Protein AF-A0A9X1D8L7-F1 (afdb_monomer_lite)

Sequence (125 aa):
MYIGELERQTAASVPKLDAVASARLKLTRVSRRRTALLETKVYPFLLERVSPADQANVLALRDSGKAQLTVSVGHIGRWTLREVEESWSDYCAASRAMRTTMIARVGAERELVYPLLTRWPDVTA

Radius of gyration: 16.9 Å; chains: 1; bounding box: 41×21×47 Å

Organism: NCBI:txid2782607

pLDDT: mean 92.02, std 9.01, range [39.38, 97.69]

Secondary structure (DSSP, 8-state):
-HHHHHHHHTTSSS--HHHHHHHHHHHHHHHHHHHHHIIIIIHHHHHTTS-HHHHHHHHHHHHHHHHHHHHHHHHHHT--HHHHHHTHHHHHHHHHHHHHHHHHHHHHHHHHHHHHHHT-GGGG-

Structure (mmCIF, N/CA/C/O backbone):
data_AF-A0A9X1D8L7-F1
#
_entry.id   AF-A0A9X1D8L7-F1
#
loop_
_atom_site.group_PDB
_atom_site.id
_atom_site.type_symbol
_atom_site.label_atom_id
_atom_site.label_alt_id
_atom_site.label_comp_id
_atom_site.label_asym_id
_atom_site.label_entity_id
_atom_site.label_seq_id
_atom_site.pdbx_PDB_ins_code
_atom_site.Cartn_x
_atom_site.Cartn_y
_atom_site.Cartn_z
_atom_site.occupancy
_atom_site.B_iso_or_equiv
_atom_site.auth_seq_id
_atom_site.auth_comp_id
_atom_site.auth_asym_id
_atom_site.auth_atom_id
_atom_site.pdbx_PDB_model_num
ATOM 1 N N . MET A 1 1 ? -9.786 -6.423 -10.207 1.00 65.94 1 MET A N 1
ATOM 2 C CA . MET A 1 1 ? -8.975 -5.737 -9.172 1.00 65.94 1 MET A CA 1
ATOM 3 C C . MET A 1 1 ? -7.688 -5.212 -9.804 1.00 65.94 1 MET A C 1
ATOM 5 O O . MET A 1 1 ? -7.035 -5.975 -10.503 1.00 65.94 1 MET A O 1
ATOM 9 N N . TYR A 1 2 ? -7.326 -3.943 -9.584 1.00 86.0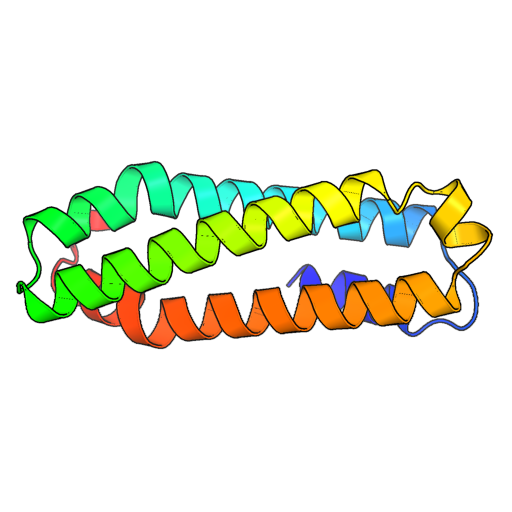0 2 TYR A N 1
ATOM 10 C CA . TYR A 1 2 ? -6.198 -3.275 -10.265 1.00 86.00 2 TYR A CA 1
ATOM 11 C C . TYR A 1 2 ? -4.816 -3.891 -9.975 1.00 86.00 2 TYR A C 1
ATOM 13 O O . TYR A 1 2 ? -3.931 -3.838 -10.822 1.00 86.00 2 TYR A O 1
ATOM 21 N N . ILE A 1 3 ? -4.649 -4.554 -8.824 1.00 89.25 3 ILE A N 1
ATOM 22 C CA . ILE A 1 3 ? -3.447 -5.347 -8.507 1.00 89.25 3 ILE A CA 1
ATOM 23 C C . ILE A 1 3 ? -3.227 -6.449 -9.556 1.00 89.25 3 ILE A C 1
ATOM 25 O O . ILE A 1 3 ? -2.128 -6.563 -10.090 1.00 89.25 3 ILE A O 1
ATOM 29 N N . GLY A 1 4 ? -4.278 -7.198 -9.907 1.00 90.06 4 GLY A N 1
ATOM 30 C CA . GLY A 1 4 ? -4.200 -8.253 -10.922 1.00 90.06 4 GLY A CA 1
ATOM 31 C C . GLY A 1 4 ? -4.029 -7.714 -12.347 1.00 90.06 4 GLY A C 1
ATOM 32 O O . GLY A 1 4 ? -3.481 -8.392 -13.207 1.00 90.06 4 GLY A O 1
ATOM 33 N N . GLU A 1 5 ? -4.470 -6.480 -12.617 1.00 91.75 5 GLU A N 1
ATOM 34 C CA . GLU A 1 5 ? -4.180 -5.805 -13.890 1.00 91.75 5 GLU A CA 1
ATOM 35 C C . GLU A 1 5 ? -2.684 -5.512 -14.022 1.00 91.75 5 GLU A C 1
ATOM 37 O O . GLU A 1 5 ? -2.091 -5.880 -15.033 1.00 91.75 5 GLU A O 1
ATOM 42 N N . LEU A 1 6 ? -2.064 -4.933 -12.988 1.00 93.50 6 LEU A N 1
ATOM 43 C CA . LEU A 1 6 ? -0.625 -4.670 -12.973 1.00 93.50 6 LEU A CA 1
ATOM 44 C C . LEU A 1 6 ? 0.200 -5.964 -12.994 1.00 93.50 6 LEU A C 1
ATOM 46 O O . LEU A 1 6 ? 1.217 -6.029 -13.677 1.00 93.50 6 LEU A O 1
ATOM 50 N N . GLU A 1 7 ? -0.257 -7.003 -12.296 1.00 95.19 7 GLU A N 1
ATOM 51 C CA . GLU A 1 7 ? 0.370 -8.324 -12.319 1.00 95.19 7 GLU A CA 1
ATOM 52 C C . GLU A 1 7 ? 0.476 -8.888 -13.735 1.00 95.19 7 GLU A C 1
ATOM 54 O O . GLU A 1 7 ? 1.577 -9.252 -14.147 1.00 95.19 7 GLU A O 1
ATOM 59 N N . ARG A 1 8 ? -0.624 -8.861 -14.502 1.00 94.50 8 ARG A N 1
ATOM 60 C CA . ARG A 1 8 ? -0.626 -9.293 -15.906 1.00 94.50 8 ARG A CA 1
ATOM 61 C C . ARG A 1 8 ? 0.355 -8.499 -16.763 1.00 94.50 8 ARG A C 1
ATOM 63 O O . ARG A 1 8 ? 1.018 -9.092 -17.604 1.00 94.50 8 ARG 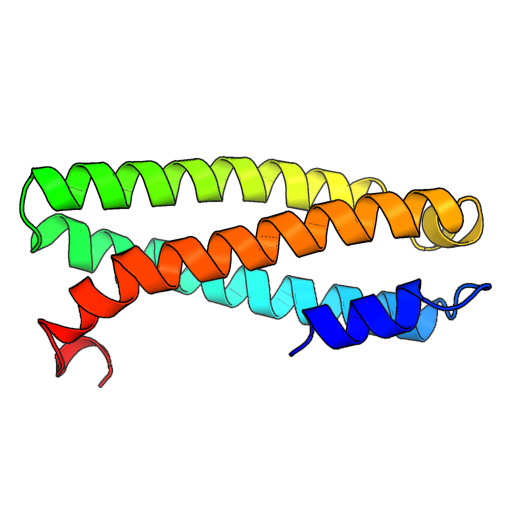A O 1
ATOM 70 N N . GLN A 1 9 ? 0.479 -7.187 -16.544 1.00 93.38 9 GLN A N 1
ATOM 71 C CA . GLN A 1 9 ? 1.455 -6.386 -17.292 1.00 93.38 9 GLN A CA 1
ATOM 72 C C . GLN A 1 9 ? 2.896 -6.773 -16.941 1.00 93.38 9 GLN A C 1
ATOM 74 O O . GLN A 1 9 ? 3.724 -6.899 -17.832 1.00 93.38 9 GLN A O 1
ATOM 79 N N . THR A 1 10 ? 3.190 -7.029 -15.662 1.00 94.75 10 THR A N 1
ATOM 80 C CA . THR A 1 10 ? 4.534 -7.439 -15.201 1.00 94.75 10 THR A CA 1
ATOM 81 C C . THR A 1 10 ? 4.883 -8.907 -15.467 1.00 94.75 10 THR A C 1
ATOM 83 O O . THR A 1 10 ? 5.971 -9.346 -15.114 1.00 94.75 10 THR A O 1
ATOM 86 N N . ALA A 1 11 ? 3.964 -9.686 -16.043 1.00 93.88 11 ALA A N 1
ATOM 87 C CA . ALA A 1 11 ? 4.233 -11.054 -16.486 1.00 93.88 11 ALA A CA 1
ATOM 88 C C . ALA A 1 11 ? 4.781 -11.109 -17.924 1.00 93.88 11 ALA A C 1
ATOM 90 O O . ALA A 1 11 ? 5.269 -12.151 -18.353 1.00 93.88 11 ALA A O 1
ATOM 91 N N . ALA A 1 12 ? 4.692 -10.006 -18.676 1.00 91.06 12 ALA A N 1
ATOM 92 C CA . ALA A 1 12 ? 5.231 -9.917 -20.025 1.00 91.06 12 ALA A CA 1
ATOM 93 C C . ALA A 1 12 ? 6.763 -9.786 -20.012 1.00 91.06 12 ALA A C 1
ATOM 95 O O . ALA A 1 12 ? 7.340 -9.114 -19.156 1.00 91.06 12 ALA A O 1
ATOM 96 N N . SER A 1 13 ? 7.420 -10.383 -21.007 1.00 89.69 13 SER A N 1
ATOM 97 C CA . SER A 1 13 ? 8.875 -10.312 -21.193 1.00 89.69 13 SER A CA 1
ATOM 98 C C . SER A 1 13 ? 9.375 -8.914 -21.566 1.00 89.69 13 SER A C 1
ATOM 100 O O . SER A 1 13 ? 10.522 -8.588 -21.279 1.00 89.69 13 SER A O 1
ATOM 102 N N . VAL A 1 14 ? 8.517 -8.082 -22.162 1.00 90.69 14 VAL A N 1
ATOM 103 C CA . VAL A 1 14 ? 8.821 -6.696 -22.541 1.00 90.69 14 VAL A CA 1
ATOM 104 C C . VAL A 1 14 ? 7.760 -5.732 -22.001 1.00 90.69 14 VAL A C 1
ATOM 106 O O . VAL A 1 14 ? 6.575 -6.093 -21.955 1.00 90.69 14 VAL A O 1
ATOM 109 N N . PRO A 1 15 ? 8.147 -4.508 -21.601 1.00 92.75 15 PRO A N 1
ATOM 110 C CA . PRO A 1 15 ? 7.211 -3.541 -21.053 1.00 92.75 15 PRO A CA 1
ATOM 111 C C . PRO A 1 15 ? 6.261 -3.009 -22.129 1.00 92.75 15 PRO A C 1
ATOM 113 O O . PRO A 1 15 ? 6.673 -2.480 -23.156 1.00 92.75 15 PRO A O 1
ATOM 116 N N . LYS A 1 16 ? 4.958 -3.053 -21.844 1.00 95.38 16 LYS A N 1
ATOM 117 C CA . LYS A 1 16 ? 3.958 -2.223 -22.531 1.00 95.38 16 LYS A CA 1
ATOM 118 C C . LYS A 1 16 ? 3.753 -0.962 -21.700 1.00 95.38 16 LYS A C 1
ATOM 120 O O . LYS A 1 16 ? 2.874 -0.940 -20.836 1.00 95.38 16 LYS A O 1
ATOM 125 N N . LEU A 1 17 ? 4.607 0.044 -21.901 1.00 94.38 17 LEU A N 1
ATOM 126 C CA . LEU A 1 17 ? 4.737 1.192 -20.991 1.00 94.38 17 LEU A CA 1
ATOM 127 C C . LEU A 1 17 ? 3.404 1.894 -20.705 1.00 94.38 17 LEU A C 1
ATOM 129 O O . LEU A 1 17 ? 3.094 2.122 -19.537 1.00 94.38 17 LEU A O 1
ATOM 133 N N . ASP A 1 18 ? 2.563 2.119 -21.715 1.00 95.31 18 ASP A N 1
ATOM 134 C CA . ASP A 1 18 ? 1.242 2.741 -21.532 1.00 95.31 18 ASP A CA 1
ATOM 135 C C . ASP A 1 18 ? 0.309 1.906 -20.648 1.00 95.31 18 ASP A C 1
ATOM 137 O O . ASP A 1 18 ? -0.378 2.422 -19.760 1.00 95.31 18 ASP A O 1
ATOM 141 N N . ALA A 1 19 ? 0.305 0.585 -20.847 1.00 94.88 19 ALA A N 1
ATOM 142 C CA . ALA A 1 19 ? -0.513 -0.329 -20.060 1.00 94.88 19 ALA A CA 1
ATOM 143 C C . ALA A 1 19 ? -0.019 -0.406 -18.607 1.00 94.88 19 ALA A C 1
ATOM 145 O O . ALA A 1 19 ? -0.827 -0.395 -17.674 1.00 94.88 19 ALA A O 1
ATOM 146 N N . VAL A 1 20 ? 1.302 -0.423 -18.404 1.00 95.31 20 VAL A N 1
ATOM 147 C CA . VAL A 1 20 ? 1.926 -0.373 -17.075 1.00 95.31 20 VAL A CA 1
ATOM 148 C C . VAL A 1 20 ? 1.598 0.950 -16.381 1.00 95.31 20 VAL A C 1
ATOM 150 O O . VAL A 1 20 ? 1.141 0.941 -15.238 1.00 95.31 20 VAL A O 1
ATOM 153 N N . ALA A 1 21 ? 1.766 2.084 -17.064 1.00 94.88 21 ALA A N 1
ATOM 154 C CA . ALA A 1 21 ? 1.460 3.413 -16.543 1.00 94.88 21 ALA A CA 1
ATOM 155 C C . ALA A 1 21 ? -0.009 3.522 -16.108 1.00 94.88 21 ALA A C 1
ATOM 157 O O . ALA A 1 21 ? -0.306 3.936 -14.983 1.00 94.88 21 ALA A O 1
ATOM 158 N N . SER A 1 22 ? -0.926 3.073 -16.968 1.00 95.50 22 SER A N 1
ATOM 159 C CA . SER A 1 22 ? -2.366 3.061 -16.703 1.00 95.50 22 SER A CA 1
ATOM 160 C C . SER A 1 22 ? -2.719 2.192 -15.491 1.00 95.50 22 SER A C 1
ATOM 162 O O . SER A 1 22 ? -3.401 2.654 -14.571 1.00 95.50 22 SER A O 1
ATOM 164 N N . ALA A 1 23 ? -2.201 0.960 -15.428 1.00 95.50 23 ALA A N 1
ATOM 165 C CA . ALA A 1 23 ? -2.448 0.048 -14.312 1.00 95.50 23 ALA A CA 1
ATOM 166 C C . ALA A 1 23 ? -1.908 0.602 -12.981 1.00 95.50 23 ALA A C 1
ATOM 168 O O . ALA A 1 23 ? -2.609 0.572 -11.964 1.00 95.50 23 ALA A O 1
ATOM 169 N N . ARG A 1 24 ? -0.693 1.172 -12.990 1.00 95.12 24 ARG A N 1
ATOM 170 C CA . ARG A 1 24 ? -0.091 1.830 -11.819 1.00 95.12 24 ARG A CA 1
ATOM 171 C C . ARG A 1 24 ? -0.946 2.995 -11.336 1.00 95.12 24 ARG A C 1
ATOM 173 O O . ARG A 1 24 ? -1.265 3.057 -10.152 1.00 95.12 24 ARG A O 1
ATOM 180 N N . LEU A 1 25 ? -1.371 3.880 -12.239 1.00 93.81 25 LEU A N 1
ATOM 181 C CA . LEU A 1 25 ? -2.189 5.043 -11.895 1.00 93.81 25 LEU A CA 1
ATOM 182 C C . LEU A 1 25 ? -3.520 4.634 -11.252 1.00 93.81 25 LEU A C 1
ATOM 184 O O . LEU A 1 25 ? -3.900 5.182 -10.214 1.00 93.81 25 LEU A O 1
ATOM 188 N N . LYS A 1 26 ? -4.221 3.660 -11.844 1.00 94.88 26 LYS A N 1
ATOM 189 C CA . LYS A 1 26 ? -5.481 3.133 -11.298 1.00 94.88 26 LYS A CA 1
ATOM 190 C C . LYS A 1 26 ? -5.277 2.555 -9.898 1.00 94.88 26 LYS A C 1
ATOM 192 O O . LYS A 1 26 ? -6.030 2.894 -8.983 1.00 94.88 26 LYS A O 1
ATOM 197 N N . LEU A 1 27 ? -4.236 1.739 -9.713 1.00 93.88 27 LEU A N 1
ATOM 198 C CA . LEU A 1 27 ? -3.908 1.147 -8.418 1.00 93.88 27 LEU A CA 1
ATOM 199 C C . LEU A 1 27 ? -3.592 2.225 -7.373 1.00 93.88 27 LEU A C 1
ATOM 201 O O . LEU A 1 27 ? -4.184 2.214 -6.297 1.00 93.88 27 LEU A O 1
ATOM 205 N N . THR A 1 28 ? -2.743 3.202 -7.699 1.00 92.56 28 THR A N 1
ATOM 206 C CA . THR A 1 28 ? -2.414 4.317 -6.799 1.00 92.56 28 THR A CA 1
ATOM 207 C C . THR A 1 28 ? -3.655 5.110 -6.396 1.00 92.56 28 THR A C 1
ATOM 209 O O . THR A 1 28 ? -3.815 5.426 -5.217 1.00 92.56 28 THR A O 1
ATOM 212 N N . ARG A 1 29 ? -4.558 5.418 -7.337 1.00 93.69 29 ARG A N 1
ATOM 213 C CA . ARG A 1 29 ? -5.805 6.147 -7.046 1.00 93.69 29 ARG A CA 1
ATOM 214 C C . ARG A 1 29 ? -6.696 5.382 -6.070 1.00 93.69 29 ARG A C 1
ATOM 216 O O . ARG A 1 29 ? -7.174 5.967 -5.100 1.00 93.69 29 ARG A O 1
ATOM 223 N N . VAL A 1 30 ? -6.888 4.082 -6.293 1.00 92.94 30 VAL A N 1
ATOM 224 C CA . VAL A 1 30 ? -7.703 3.244 -5.400 1.00 92.94 30 VAL A CA 1
ATOM 225 C C . VAL A 1 30 ? -7.064 3.099 -4.027 1.00 92.94 30 VAL A C 1
ATOM 227 O O . VAL A 1 30 ? -7.752 3.294 -3.026 1.00 92.94 30 VAL A O 1
ATOM 230 N N . SER A 1 31 ? -5.756 2.842 -3.961 1.00 91.94 31 SER A N 1
ATOM 231 C CA . SER A 1 31 ? -5.035 2.756 -2.689 1.00 91.94 31 SER A CA 1
ATOM 232 C C . SER A 1 31 ? -5.132 4.062 -1.901 1.00 91.94 31 SER A C 1
ATOM 234 O O . SER A 1 31 ? -5.461 4.026 -0.721 1.00 91.94 31 SER A O 1
ATOM 236 N N . ARG A 1 32 ? -4.958 5.221 -2.555 1.00 92.38 32 ARG A N 1
ATOM 237 C CA . ARG A 1 32 ? -5.122 6.540 -1.918 1.00 92.38 32 ARG A CA 1
ATOM 238 C C . ARG A 1 32 ? -6.533 6.759 -1.383 1.00 92.38 32 ARG A C 1
ATOM 240 O O . ARG A 1 32 ? -6.679 7.168 -0.237 1.00 92.38 32 ARG A O 1
ATOM 247 N N . ARG A 1 33 ? -7.567 6.464 -2.181 1.00 93.38 33 ARG A N 1
ATOM 248 C CA . ARG A 1 33 ? -8.967 6.597 -1.744 1.00 93.38 33 ARG A CA 1
ATOM 249 C C . ARG A 1 33 ? -9.260 5.707 -0.535 1.00 93.38 33 ARG A C 1
ATOM 251 O O . ARG A 1 33 ? -9.908 6.162 0.402 1.00 93.38 33 ARG A O 1
ATOM 258 N N . ARG A 1 34 ? -8.761 4.467 -0.541 1.00 92.56 34 ARG A N 1
ATOM 259 C CA . ARG A 1 34 ? -8.911 3.533 0.581 1.00 92.56 34 ARG A CA 1
ATOM 260 C C . ARG A 1 34 ? -8.206 4.046 1.836 1.00 92.56 34 ARG A C 1
ATOM 262 O O . ARG A 1 34 ? -8.830 4.096 2.886 1.00 92.56 34 ARG A O 1
ATOM 269 N N . THR A 1 35 ? -6.944 4.460 1.727 1.00 93.00 35 THR A N 1
ATOM 270 C CA . THR A 1 35 ? -6.193 5.020 2.860 1.00 93.00 35 THR A CA 1
ATOM 271 C C . THR A 1 35 ? -6.885 6.257 3.42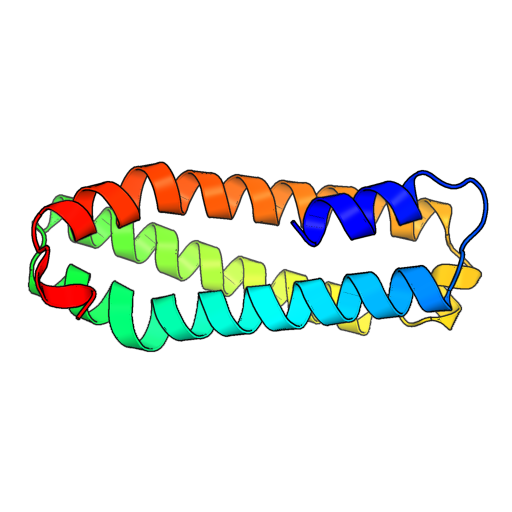7 1.00 93.00 35 THR A C 1
ATOM 273 O O . THR A 1 35 ? -7.049 6.346 4.636 1.00 93.00 35 THR A O 1
ATOM 276 N N . ALA A 1 36 ? -7.365 7.169 2.577 1.00 94.31 36 ALA A N 1
ATOM 277 C CA . ALA A 1 36 ? -8.099 8.347 3.033 1.00 94.31 36 ALA A CA 1
ATOM 278 C C . ALA A 1 36 ? -9.371 7.969 3.806 1.00 94.31 36 ALA A C 1
ATOM 280 O O . ALA A 1 36 ? -9.610 8.511 4.881 1.00 94.31 36 ALA A O 1
ATOM 281 N N . LEU A 1 37 ? -10.163 7.014 3.306 1.00 94.56 37 LEU A N 1
ATOM 282 C CA . LEU A 1 37 ? -11.351 6.518 4.009 1.00 94.56 37 LEU A CA 1
ATOM 283 C C . LEU A 1 37 ? -10.997 5.922 5.381 1.00 94.56 37 LEU A C 1
ATOM 285 O O . LEU A 1 37 ? -11.671 6.209 6.370 1.00 94.56 37 LEU A O 1
ATOM 289 N N . LEU A 1 38 ? -9.939 5.110 5.435 1.00 94.75 38 LEU A N 1
ATOM 290 C CA . LEU A 1 38 ? -9.498 4.471 6.670 1.00 94.75 38 LEU A CA 1
ATOM 291 C C . LEU A 1 38 ? -9.057 5.501 7.715 1.00 94.75 38 LEU A C 1
ATOM 293 O O . LEU A 1 38 ? -9.548 5.477 8.838 1.00 94.75 38 LEU A O 1
ATOM 297 N N . GLU A 1 39 ? -8.189 6.434 7.330 1.00 95.31 39 GLU A N 1
ATOM 298 C CA . GLU A 1 39 ? -7.623 7.437 8.240 1.00 95.31 39 GLU A CA 1
ATOM 299 C C . GLU A 1 39 ? -8.650 8.473 8.705 1.00 95.31 39 GLU A C 1
ATOM 301 O O . GLU A 1 39 ? -8.640 8.867 9.866 1.00 95.31 39 GLU A O 1
ATOM 306 N N . THR A 1 40 ? -9.537 8.924 7.813 1.00 95.31 40 THR A N 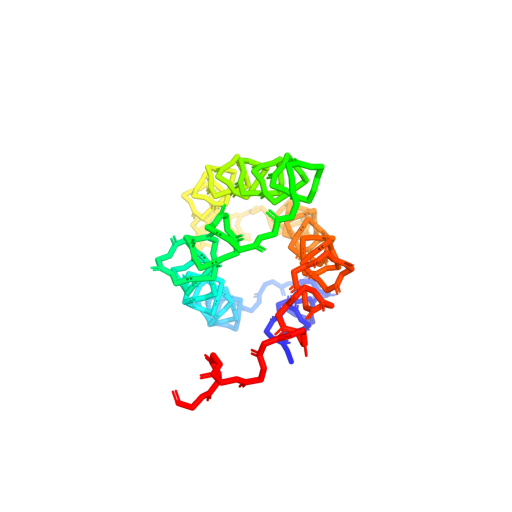1
ATOM 307 C CA . THR A 1 40 ? -10.443 10.049 8.114 1.00 95.31 40 THR A CA 1
ATOM 308 C C . THR A 1 40 ? -11.777 9.628 8.711 1.00 95.31 40 THR A C 1
ATOM 310 O O . THR A 1 40 ? -12.424 10.448 9.355 1.00 95.31 40 THR A O 1
ATOM 313 N N . LYS A 1 41 ? -12.210 8.380 8.493 1.00 94.75 41 LYS A N 1
ATOM 314 C CA . LYS A 1 41 ? -13.523 7.907 8.952 1.00 94.75 41 LYS A CA 1
ATOM 315 C C . LYS A 1 41 ? -13.423 6.662 9.818 1.00 94.75 41 LYS A C 1
ATOM 317 O O . LYS A 1 41 ? -13.867 6.674 10.959 1.00 94.75 41 LYS A O 1
ATOM 322 N N . VAL A 1 42 ? -12.830 5.593 9.289 1.00 95.31 42 VAL A N 1
ATOM 323 C CA . VAL A 1 42 ? -12.921 4.264 9.916 1.00 95.31 42 VAL A CA 1
ATOM 324 C C . VAL A 1 42 ? -12.120 4.177 11.211 1.00 95.31 42 VAL A C 1
ATOM 326 O O . VAL A 1 42 ? -12.656 3.736 12.222 1.00 95.31 42 VAL A O 1
ATOM 329 N N . TYR A 1 43 ? -10.850 4.591 11.210 1.00 95.81 43 TYR A N 1
ATOM 330 C CA . TYR A 1 43 ? -10.025 4.513 12.415 1.00 95.81 43 TYR A CA 1
ATOM 331 C C . TYR A 1 43 ? -10.542 5.416 13.537 1.00 95.81 43 TYR A C 1
ATOM 333 O O . TYR A 1 43 ? -10.700 4.889 14.635 1.00 95.81 43 TYR A O 1
ATOM 341 N N . PRO A 1 44 ? -10.875 6.705 13.312 1.00 96.00 44 PRO A N 1
ATOM 342 C CA . PRO A 1 44 ? -11.495 7.525 14.353 1.00 96.00 44 PRO A CA 1
ATOM 343 C C . PRO A 1 44 ? -12.765 6.882 14.925 1.00 96.00 44 PRO A C 1
ATOM 345 O O . PRO A 1 44 ? -12.876 6.722 16.136 1.00 96.00 44 PRO A O 1
ATOM 348 N N . PHE A 1 45 ? -13.664 6.409 14.053 1.00 94.69 45 PHE A N 1
ATOM 349 C CA . PHE A 1 45 ? -14.911 5.770 14.470 1.00 94.69 45 PHE A CA 1
ATOM 350 C C . PHE A 1 45 ? -14.681 4.555 15.380 1.00 94.69 45 PHE A C 1
ATOM 352 O O . PHE A 1 45 ? -15.331 4.431 16.421 1.00 94.69 45 PHE A O 1
ATOM 359 N N . LEU A 1 46 ? -13.762 3.662 14.991 1.00 95.38 46 LEU A N 1
ATOM 360 C CA . LEU A 1 46 ? -13.458 2.451 15.751 1.00 95.38 46 LEU A CA 1
ATOM 361 C C . LEU A 1 46 ? -12.765 2.772 17.075 1.00 95.38 46 LEU A C 1
ATOM 363 O O . LEU A 1 46 ? -13.138 2.205 18.097 1.00 95.38 46 LEU A O 1
ATOM 367 N N . LEU A 1 47 ? -11.794 3.688 17.078 1.00 95.88 47 LEU A N 1
ATOM 368 C CA . LEU A 1 47 ? -11.014 4.015 18.275 1.00 95.88 47 LEU A CA 1
ATOM 369 C C . LEU A 1 47 ? -11.871 4.579 19.415 1.00 95.88 47 LEU A C 1
ATOM 371 O O . LEU A 1 47 ? -11.518 4.405 20.573 1.00 95.88 47 LEU A O 1
ATOM 375 N N . GLU A 1 48 ? -13.012 5.190 19.106 1.00 94.88 48 GLU A N 1
ATOM 376 C CA . GLU A 1 48 ? -13.962 5.683 20.109 1.00 94.88 48 GLU A CA 1
ATOM 377 C C . GLU A 1 48 ? -14.887 4.596 20.687 1.00 94.88 48 GLU A C 1
ATOM 379 O O . GLU A 1 48 ? -15.526 4.825 21.712 1.00 94.88 48 GLU A O 1
ATOM 384 N N . ARG A 1 49 ? -15.022 3.437 20.026 1.00 94.00 49 ARG A N 1
ATOM 385 C CA . ARG A 1 49 ? -16.120 2.476 20.281 1.00 94.00 49 ARG A CA 1
ATOM 386 C C . ARG A 1 49 ? -15.675 1.066 20.631 1.00 94.00 49 ARG A C 1
ATOM 388 O O . ARG A 1 49 ? -16.452 0.308 21.207 1.00 94.00 49 ARG A O 1
ATOM 395 N N . VAL A 1 50 ? -14.459 0.684 20.258 1.00 94.75 50 VAL A N 1
ATOM 396 C CA . VAL A 1 50 ? -13.945 -0.663 20.519 1.00 94.75 50 VAL A CA 1
ATOM 397 C C . VAL A 1 50 ? -13.248 -0.741 21.878 1.00 94.75 50 VAL A C 1
ATOM 399 O O . VAL A 1 50 ? -12.870 0.275 22.466 1.00 94.75 50 VAL A O 1
ATOM 402 N N . SER A 1 51 ? -13.077 -1.966 22.379 1.00 93.94 51 SER A N 1
ATOM 403 C CA . SER A 1 51 ? -12.378 -2.235 23.639 1.00 93.94 51 SER A CA 1
ATOM 404 C C . SER A 1 51 ? -10.920 -1.740 23.603 1.00 93.94 51 SER A C 1
ATOM 406 O O . SER A 1 51 ? -10.340 -1.672 22.519 1.00 93.94 51 SER A O 1
ATOM 408 N N . PRO A 1 52 ? -10.266 -1.469 24.749 1.00 94.75 52 PRO A N 1
ATOM 409 C CA . PRO A 1 52 ? -8.855 -1.063 24.764 1.00 94.75 52 PRO A CA 1
ATOM 410 C C . PRO A 1 52 ? -7.913 -2.041 24.038 1.00 94.75 52 PRO A C 1
ATOM 412 O O . PRO A 1 52 ? -6.966 -1.618 23.376 1.00 94.75 52 PRO A O 1
ATOM 415 N N . ALA A 1 53 ? -8.197 -3.347 24.105 1.00 93.00 53 ALA A N 1
ATOM 416 C CA . ALA A 1 53 ? -7.437 -4.365 23.382 1.00 93.00 53 ALA A CA 1
ATOM 417 C C . ALA A 1 53 ? -7.599 -4.228 21.856 1.00 93.00 53 ALA A C 1
ATOM 419 O O . ALA A 1 53 ? -6.615 -4.242 21.116 1.00 93.00 53 ALA A O 1
ATOM 420 N N . ASP A 1 54 ? -8.829 -4.025 21.379 1.00 94.56 54 ASP A N 1
ATOM 421 C CA . ASP A 1 54 ? -9.101 -3.787 19.960 1.00 94.56 54 ASP A CA 1
ATOM 422 C C . ASP A 1 54 ? -8.524 -2.442 19.488 1.00 94.56 54 ASP A C 1
ATOM 424 O O . ASP A 1 54 ? -8.020 -2.352 18.368 1.00 94.56 54 ASP A O 1
ATOM 428 N N . GLN A 1 55 ? -8.529 -1.405 20.335 1.00 96.19 55 GLN A N 1
ATOM 429 C CA . GLN A 1 55 ? -7.929 -0.104 20.020 1.00 96.19 55 GLN A CA 1
ATOM 430 C C . GLN A 1 55 ? -6.431 -0.245 19.748 1.00 96.19 55 GLN A C 1
ATOM 432 O O . GLN A 1 55 ? -5.941 0.288 18.752 1.00 96.19 55 GLN A O 1
ATOM 437 N N . ALA A 1 56 ? -5.713 -1.003 20.584 1.00 96.62 56 ALA A N 1
ATOM 438 C CA . ALA A 1 56 ? -4.292 -1.273 20.381 1.00 96.62 56 ALA A CA 1
ATOM 439 C C . ALA A 1 56 ? -4.034 -1.960 19.028 1.00 96.62 56 ALA A C 1
ATOM 441 O O . ALA A 1 56 ? -3.149 -1.541 18.279 1.00 96.62 56 ALA A O 1
ATOM 442 N N . ASN A 1 57 ? -4.857 -2.948 18.665 1.00 96.19 57 ASN A N 1
ATOM 443 C CA . ASN A 1 57 ? -4.762 -3.632 17.374 1.00 96.19 57 ASN A CA 1
ATOM 444 C C . ASN A 1 57 ? -5.060 -2.690 16.192 1.00 96.19 57 ASN A C 1
ATOM 446 O O . ASN A 1 57 ? -4.353 -2.712 15.181 1.00 96.19 57 ASN A O 1
ATOM 450 N N . VAL A 1 58 ? -6.078 -1.829 16.312 1.00 96.75 58 VAL A N 1
ATOM 451 C CA . VAL A 1 58 ? -6.432 -0.835 15.284 1.00 96.75 58 VAL A CA 1
ATOM 452 C C . VAL A 1 58 ? -5.315 0.197 15.107 1.00 96.75 58 VAL A C 1
ATOM 454 O O . VAL A 1 58 ? -4.975 0.531 13.970 1.00 96.75 58 VAL A O 1
ATOM 457 N N . LEU A 1 59 ? -4.703 0.671 16.197 1.00 97.06 59 LEU A N 1
ATOM 458 C CA . LEU A 1 59 ? -3.562 1.591 16.151 1.00 97.06 59 LEU A CA 1
ATOM 459 C C . LEU A 1 59 ? -2.339 0.945 15.496 1.00 97.06 59 LEU A C 1
ATOM 461 O O . LEU A 1 59 ? -1.762 1.537 14.584 1.00 97.06 59 LEU A O 1
ATOM 465 N N . ALA A 1 60 ? -1.997 -0.287 15.881 1.00 96.31 60 ALA A N 1
ATOM 466 C CA . ALA A 1 60 ? -0.893 -1.029 15.274 1.00 96.31 60 ALA A CA 1
ATOM 467 C C . ALA A 1 60 ? -1.102 -1.213 13.761 1.00 96.31 60 ALA A C 1
ATOM 469 O O . ALA A 1 60 ? -0.188 -0.986 12.959 1.00 96.31 60 ALA A O 1
ATOM 470 N N . LEU A 1 61 ? -2.331 -1.547 13.347 1.00 95.69 61 LEU A N 1
ATOM 471 C CA . LEU A 1 61 ? -2.683 -1.606 11.935 1.00 95.69 61 LEU A CA 1
ATOM 472 C C . LEU A 1 61 ? -2.536 -0.224 11.283 1.00 95.69 61 LEU A C 1
ATOM 474 O O . LEU A 1 61 ? -1.901 -0.114 10.236 1.00 95.69 61 LEU A O 1
ATOM 478 N N . ARG A 1 62 ? -3.067 0.853 11.865 1.00 95.88 62 ARG A N 1
ATOM 479 C CA . ARG A 1 62 ? -2.932 2.211 11.309 1.00 95.88 62 ARG A CA 1
ATOM 480 C C . ARG A 1 62 ? -1.468 2.595 11.083 1.00 95.88 62 ARG A C 1
ATOM 482 O O . ARG A 1 62 ? -1.103 2.995 9.978 1.00 95.88 62 ARG A O 1
ATOM 489 N N . ASP A 1 63 ? -0.615 2.404 12.080 1.00 95.06 63 ASP A N 1
ATOM 490 C CA . ASP A 1 63 ? 0.781 2.839 12.023 1.00 95.06 63 ASP A CA 1
ATOM 491 C C . ASP A 1 63 ? 1.611 2.007 11.034 1.00 95.06 63 ASP A C 1
ATOM 493 O O . ASP A 1 63 ? 2.391 2.565 10.257 1.00 95.06 63 ASP A O 1
ATOM 497 N N . SER A 1 64 ? 1.339 0.700 10.924 1.00 92.56 64 SER A N 1
ATOM 498 C CA . SER A 1 64 ? 1.861 -0.130 9.828 1.00 92.56 64 SER A CA 1
ATOM 499 C C . SER A 1 64 ? 1.470 0.427 8.446 1.00 92.56 64 SER A C 1
ATOM 501 O O . SER A 1 64 ? 2.271 0.422 7.509 1.00 92.56 64 SER A O 1
ATOM 503 N N . GLY A 1 65 ? 0.257 0.974 8.317 1.00 91.50 65 GLY A N 1
ATOM 504 C CA . GLY A 1 65 ? -0.237 1.568 7.071 1.00 91.50 65 GLY A CA 1
ATOM 505 C C . GLY A 1 65 ? 0.517 2.839 6.687 1.00 91.50 65 GLY A C 1
ATOM 506 O O . GLY A 1 65 ? 0.850 3.030 5.516 1.00 91.50 65 GLY A O 1
ATOM 507 N N . LYS A 1 66 ? 0.858 3.675 7.672 1.00 90.94 66 LYS A N 1
ATOM 508 C CA . LYS A 1 66 ? 1.687 4.872 7.466 1.00 90.94 66 LYS A CA 1
ATOM 509 C C . LYS A 1 66 ? 3.095 4.510 6.998 1.00 90.94 66 LYS A C 1
ATOM 511 O O . LYS A 1 66 ? 3.584 5.107 6.042 1.00 90.94 66 LYS A O 1
ATOM 516 N N . ALA A 1 67 ? 3.715 3.493 7.598 1.00 89.88 67 ALA A N 1
ATOM 517 C CA . ALA A 1 67 ? 5.019 3.005 7.147 1.00 89.88 67 ALA A CA 1
ATOM 518 C C . ALA A 1 67 ? 4.969 2.515 5.685 1.00 89.88 67 ALA A C 1
ATOM 520 O O . ALA A 1 67 ? 5.822 2.869 4.868 1.00 89.88 67 ALA A O 1
ATOM 521 N N . GLN A 1 68 ? 3.923 1.768 5.315 1.00 88.94 68 GLN A N 1
ATOM 522 C CA . GLN A 1 68 ? 3.712 1.307 3.938 1.00 88.94 68 GLN A CA 1
ATOM 523 C C . GLN A 1 68 ? 3.461 2.452 2.946 1.00 88.94 68 GLN A C 1
ATOM 525 O O . GLN A 1 68 ? 3.864 2.354 1.783 1.00 88.94 68 GLN A O 1
ATOM 530 N N . LEU A 1 69 ? 2.820 3.543 3.378 1.00 88.69 69 LEU A N 1
ATOM 531 C CA . LEU A 1 69 ? 2.628 4.731 2.547 1.00 88.69 69 LEU A CA 1
ATOM 532 C C . LEU A 1 69 ? 3.974 5.360 2.172 1.00 88.69 69 LEU A C 1
ATOM 534 O O . LEU A 1 69 ? 4.189 5.646 0.995 1.00 88.69 69 LEU A O 1
ATOM 538 N N . THR A 1 70 ? 4.897 5.499 3.127 1.00 89.88 70 THR A N 1
ATOM 539 C CA . THR A 1 70 ? 6.256 6.005 2.870 1.00 89.88 70 THR A CA 1
ATOM 540 C C . THR A 1 70 ? 6.982 5.152 1.829 1.00 89.88 70 THR A C 1
ATOM 542 O O . THR A 1 70 ? 7.508 5.679 0.847 1.00 89.88 70 THR A O 1
ATOM 545 N N . VAL A 1 71 ? 6.933 3.823 1.975 1.00 89.94 71 VAL A N 1
ATOM 546 C CA . VAL A 1 71 ? 7.532 2.887 1.006 1.00 89.94 71 VAL A CA 1
ATOM 547 C C . VAL A 1 71 ? 6.870 3.010 -0.373 1.00 89.94 71 VAL A C 1
ATOM 549 O O . VAL A 1 71 ? 7.552 3.007 -1.398 1.00 89.94 71 VAL A O 1
ATOM 552 N N . SER A 1 72 ? 5.545 3.171 -0.420 1.00 89.50 72 SER A N 1
ATOM 553 C CA . SER A 1 72 ? 4.794 3.342 -1.671 1.00 89.50 72 SER A CA 1
ATOM 554 C C . SER A 1 72 ? 5.157 4.638 -2.398 1.00 89.50 72 SER A C 1
ATOM 556 O O . SER A 1 72 ? 5.296 4.633 -3.620 1.00 89.50 72 SER A O 1
ATOM 558 N N . VAL A 1 73 ? 5.332 5.743 -1.667 1.00 90.81 73 VAL A N 1
ATOM 559 C CA . VAL A 1 73 ? 5.765 7.030 -2.235 1.00 90.81 73 VAL A CA 1
ATOM 560 C C . VAL A 1 73 ? 7.164 6.903 -2.833 1.00 90.81 73 VAL A C 1
ATOM 562 O O . VAL A 1 73 ? 7.356 7.278 -3.989 1.00 90.81 73 VAL A O 1
ATOM 565 N N . GLY A 1 74 ? 8.104 6.297 -2.101 1.00 93.00 74 GLY A N 1
ATOM 566 C CA . GLY A 1 74 ? 9.452 6.027 -2.608 1.00 93.00 74 GLY A CA 1
ATOM 567 C C . GLY A 1 74 ? 9.441 5.153 -3.865 1.00 93.00 74 GLY A C 1
ATOM 568 O O . GLY A 1 74 ? 10.106 5.470 -4.846 1.00 93.00 74 GLY A O 1
ATOM 569 N N . HIS A 1 75 ? 8.617 4.102 -3.889 1.00 93.38 75 HIS A N 1
ATOM 570 C CA . HIS A 1 75 ? 8.459 3.241 -5.064 1.00 93.38 75 HIS A CA 1
ATOM 571 C C . HIS A 1 75 ? 7.908 3.994 -6.283 1.00 93.38 75 HIS A C 1
ATOM 573 O O . HIS A 1 75 ? 8.371 3.773 -7.397 1.00 93.38 75 HIS A O 1
ATOM 579 N N . ILE A 1 76 ? 6.918 4.874 -6.104 1.00 91.75 76 ILE A N 1
ATOM 580 C CA . ILE A 1 76 ? 6.370 5.668 -7.213 1.00 91.75 76 ILE A CA 1
ATOM 581 C C . ILE A 1 76 ? 7.427 6.636 -7.754 1.00 91.75 76 ILE A C 1
ATOM 583 O O . ILE A 1 76 ? 7.554 6.747 -8.971 1.00 91.75 76 ILE A O 1
ATOM 587 N N . GLY A 1 77 ? 8.186 7.289 -6.869 1.00 92.88 77 GLY A N 1
ATOM 588 C CA . GLY A 1 77 ? 9.240 8.229 -7.256 1.00 92.88 77 GLY A CA 1
ATOM 589 C C . GLY A 1 77 ? 10.421 7.571 -7.974 1.00 92.88 77 GLY A C 1
ATOM 590 O O . GLY A 1 77 ? 10.913 8.130 -8.944 1.00 92.88 77 GLY A O 1
ATOM 591 N N . ARG A 1 78 ? 10.835 6.376 -7.534 1.00 95.38 78 ARG A N 1
ATOM 592 C CA . ARG A 1 78 ? 11.996 5.624 -8.057 1.00 95.38 78 ARG A CA 1
ATOM 593 C C . ARG A 1 78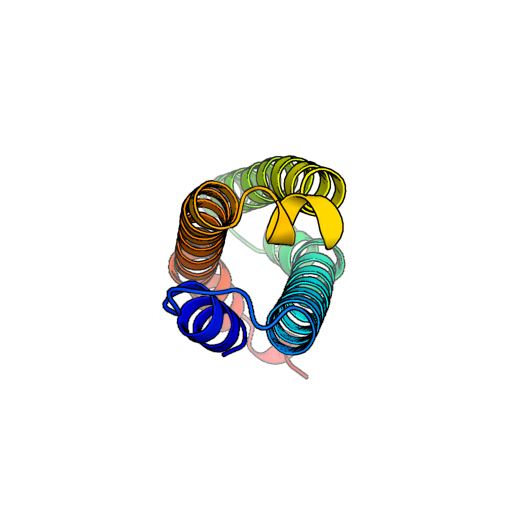 ? 11.721 4.816 -9.330 1.00 95.38 78 ARG A C 1
ATOM 595 O O . ARG A 1 78 ? 12.612 4.154 -9.834 1.00 95.38 78 ARG A O 1
ATOM 602 N N . TRP A 1 79 ? 10.477 4.748 -9.792 1.00 96.88 79 TRP A N 1
ATOM 603 C CA . TRP A 1 79 ? 10.133 3.987 -10.993 1.00 96.88 79 TRP A CA 1
ATOM 604 C C . TRP A 1 79 ? 9.431 4.897 -11.988 1.00 96.88 79 TRP A C 1
ATOM 606 O O . TRP A 1 79 ? 8.227 4.781 -12.229 1.00 96.88 79 TRP A O 1
ATOM 616 N N . THR A 1 80 ? 10.170 5.836 -12.561 1.00 95.75 80 THR A N 1
ATOM 617 C CA . THR A 1 80 ? 9.728 6.605 -13.732 1.00 95.75 80 THR A CA 1
ATOM 618 C C . THR A 1 80 ? 9.492 5.679 -14.932 1.00 95.75 80 THR A C 1
ATOM 620 O O . THR A 1 80 ? 9.922 4.528 -14.927 1.00 95.75 80 THR A O 1
ATOM 623 N N . LEU A 1 81 ? 8.788 6.137 -15.977 1.00 95.44 81 LEU A N 1
ATOM 624 C CA . LEU A 1 81 ? 8.589 5.303 -17.178 1.00 95.44 81 LEU A CA 1
ATOM 625 C C . LEU A 1 81 ? 9.919 4.905 -17.826 1.00 95.44 81 LEU A C 1
ATOM 627 O O . LEU A 1 81 ? 10.058 3.764 -18.248 1.00 95.44 81 LEU A O 1
ATOM 631 N N . ARG A 1 82 ? 10.899 5.813 -17.799 1.00 96.19 82 ARG A N 1
ATOM 632 C CA . ARG A 1 82 ? 12.262 5.557 -18.257 1.00 96.19 82 ARG A CA 1
ATOM 633 C C . ARG A 1 82 ? 12.944 4.448 -17.451 1.00 96.19 82 ARG A C 1
ATOM 635 O O . ARG A 1 82 ? 13.414 3.489 -18.037 1.00 96.19 82 ARG A O 1
ATOM 642 N N . GLU A 1 83 ? 12.931 4.519 -16.118 1.00 97.56 83 GLU A N 1
ATOM 643 C CA . GLU A 1 83 ? 13.528 3.461 -15.276 1.00 97.56 83 GLU A CA 1
ATOM 644 C C . GLU A 1 83 ? 12.810 2.114 -15.438 1.00 97.56 83 GLU A C 1
ATOM 646 O O . GLU A 1 83 ? 13.430 1.057 -15.364 1.00 97.56 83 GLU A O 1
ATOM 651 N N . VAL A 1 84 ? 11.494 2.135 -15.667 1.00 96.94 84 VAL A N 1
ATOM 652 C CA . VAL A 1 84 ? 10.719 0.921 -15.962 1.00 96.94 84 VAL A CA 1
ATOM 653 C C . VAL A 1 84 ? 11.141 0.299 -17.293 1.00 96.94 84 VAL A C 1
ATOM 655 O O . VAL A 1 84 ? 11.192 -0.924 -17.390 1.00 96.94 84 VAL A O 1
ATOM 658 N N . GLU A 1 85 ? 11.422 1.116 -18.305 1.00 97.00 85 GLU A N 1
ATOM 659 C CA . GLU A 1 85 ? 11.902 0.663 -19.611 1.00 97.00 85 GLU A CA 1
ATOM 660 C C . GLU A 1 85 ? 13.337 0.125 -19.532 1.00 97.00 85 GLU A C 1
ATOM 662 O O . GLU A 1 85 ? 13.596 -1.001 -19.951 1.00 97.00 85 GLU A O 1
ATOM 667 N N . GLU A 1 86 ? 14.244 0.893 -18.925 1.00 97.19 86 GLU A N 1
ATOM 668 C CA . GLU A 1 86 ? 15.672 0.576 -18.802 1.00 97.19 86 GLU A CA 1
ATOM 669 C C . GLU A 1 86 ? 15.944 -0.613 -17.861 1.00 97.19 86 GLU A C 1
ATOM 671 O O . GLU A 1 86 ? 16.958 -1.294 -17.995 1.00 97.19 86 GLU A O 1
ATOM 676 N N . SER A 1 87 ? 15.072 -0.873 -16.882 1.00 97.06 87 SER A N 1
ATOM 677 C CA . SER A 1 87 ? 15.290 -1.881 -15.831 1.00 97.06 87 SER A CA 1
ATOM 678 C C . SER A 1 87 ? 14.039 -2.726 -15.573 1.00 97.06 87 SER A C 1
ATOM 680 O O . SER A 1 87 ? 13.602 -2.922 -14.435 1.00 97.06 87 SER A O 1
ATOM 682 N N . TRP A 1 88 ? 13.440 -3.239 -16.651 1.00 96.88 88 TRP A N 1
ATOM 683 C CA . TRP A 1 88 ? 12.148 -3.933 -16.613 1.00 96.88 88 TRP A CA 1
ATOM 684 C C . TRP A 1 88 ? 12.084 -5.121 -15.639 1.00 96.88 88 TRP A C 1
ATOM 686 O O . TRP A 1 88 ? 11.107 -5.253 -14.895 1.00 96.88 88 TRP A O 1
ATOM 696 N N . SER A 1 89 ? 13.113 -5.975 -15.602 1.00 96.56 89 SER A N 1
ATOM 697 C CA . SER A 1 89 ? 13.173 -7.133 -14.693 1.00 96.56 89 SER A CA 1
ATOM 698 C C . SER A 1 89 ? 13.110 -6.712 -13.226 1.00 96.56 89 SER A C 1
ATOM 700 O O . SER A 1 89 ? 12.348 -7.274 -12.432 1.00 96.56 89 SER A O 1
ATOM 702 N N . ASP A 1 90 ? 13.867 -5.675 -12.888 1.00 97.31 90 ASP A N 1
ATOM 703 C CA . ASP A 1 90 ? 14.001 -5.163 -11.531 1.00 97.31 90 ASP A CA 1
ATOM 704 C C . ASP A 1 90 ? 12.719 -4.456 -11.106 1.00 97.31 90 ASP A C 1
ATOM 706 O O . ASP A 1 90 ? 12.229 -4.654 -9.989 1.00 97.31 90 ASP A O 1
ATOM 710 N N . TYR A 1 91 ? 12.103 -3.710 -12.029 1.00 97.69 91 TYR A N 1
ATOM 711 C CA . TYR A 1 91 ? 10.774 -3.159 -11.823 1.00 97.69 91 TYR A CA 1
ATOM 712 C C . TYR A 1 91 ? 9.747 -4.264 -11.557 1.00 97.69 91 TYR A C 1
ATOM 714 O O . TYR A 1 91 ? 8.950 -4.146 -10.626 1.00 97.69 91 TYR A O 1
ATOM 722 N N . CYS A 1 92 ? 9.755 -5.356 -12.326 1.00 97.44 92 CYS A N 1
ATOM 723 C CA . CYS A 1 92 ? 8.820 -6.464 -12.127 1.00 97.44 92 CYS A CA 1
ATOM 724 C C . CYS A 1 92 ? 8.974 -7.099 -10.740 1.00 97.44 92 CYS A C 1
ATOM 726 O O . CYS A 1 92 ? 7.969 -7.341 -10.062 1.00 97.44 92 CYS A O 1
ATOM 728 N N . ALA A 1 93 ? 10.213 -7.312 -10.288 1.00 96.88 93 ALA A N 1
ATOM 729 C CA . ALA A 1 93 ? 10.506 -7.819 -8.951 1.00 96.88 93 ALA A CA 1
ATOM 730 C C . ALA A 1 93 ? 10.028 -6.848 -7.854 1.00 96.88 93 ALA A C 1
ATOM 732 O O . ALA A 1 93 ? 9.287 -7.244 -6.948 1.00 96.88 93 ALA A O 1
ATOM 733 N N . ALA A 1 94 ? 10.363 -5.560 -7.972 1.00 96.50 94 ALA A N 1
ATOM 734 C CA . ALA A 1 94 ? 9.944 -4.530 -7.022 1.00 96.50 94 ALA A CA 1
ATOM 735 C C . ALA A 1 94 ? 8.414 -4.355 -6.987 1.00 96.50 94 ALA A C 1
ATOM 737 O O . ALA A 1 94 ? 7.815 -4.202 -5.920 1.00 96.50 94 ALA A O 1
ATOM 738 N N . SER A 1 95 ? 7.763 -4.402 -8.150 1.00 96.00 95 SER A N 1
ATOM 739 C CA . SER A 1 95 ? 6.310 -4.309 -8.298 1.00 96.00 95 SER A CA 1
ATOM 740 C C . SER A 1 95 ? 5.614 -5.515 -7.668 1.00 96.00 95 SER A C 1
ATOM 742 O O . SER A 1 95 ? 4.611 -5.347 -6.974 1.00 96.00 95 SER A O 1
ATOM 744 N N . ARG A 1 96 ? 6.167 -6.728 -7.817 1.00 96.31 96 ARG A N 1
ATOM 745 C CA . ARG A 1 96 ? 5.669 -7.927 -7.125 1.00 96.31 96 ARG A CA 1
ATOM 746 C C . ARG A 1 96 ? 5.727 -7.755 -5.609 1.00 96.31 96 ARG A C 1
ATOM 748 O O . ARG A 1 96 ? 4.707 -7.953 -4.957 1.00 96.31 96 ARG A O 1
ATOM 755 N N . ALA A 1 97 ? 6.868 -7.329 -5.064 1.00 95.12 97 ALA A N 1
ATOM 756 C CA . ALA A 1 97 ? 7.017 -7.096 -3.626 1.00 95.12 97 ALA A CA 1
ATOM 757 C C . ALA A 1 97 ? 5.996 -6.069 -3.103 1.00 95.12 97 ALA A C 1
ATOM 759 O O . ALA A 1 97 ? 5.322 -6.309 -2.101 1.00 95.12 97 ALA A O 1
ATOM 760 N N . MET A 1 98 ? 5.806 -4.962 -3.829 1.00 93.94 98 MET A N 1
ATOM 761 C CA . MET A 1 98 ? 4.813 -3.946 -3.479 1.00 93.94 98 MET A CA 1
ATOM 762 C C . MET A 1 98 ? 3.382 -4.505 -3.480 1.00 93.94 98 MET A C 1
ATOM 764 O O . MET A 1 98 ? 2.618 -4.267 -2.542 1.00 93.94 98 MET A O 1
ATOM 768 N N . ARG A 1 99 ? 3.010 -5.278 -4.508 1.00 94.31 99 ARG A N 1
ATOM 769 C CA . ARG A 1 99 ? 1.681 -5.903 -4.595 1.00 94.31 99 ARG A CA 1
ATOM 770 C C . ARG A 1 99 ? 1.447 -6.906 -3.468 1.00 94.31 99 ARG A C 1
ATOM 772 O O . ARG A 1 99 ? 0.363 -6.888 -2.891 1.00 94.31 99 ARG A O 1
ATOM 779 N N . THR A 1 100 ? 2.443 -7.718 -3.114 1.00 94.62 100 THR A N 1
ATOM 780 C CA . THR A 1 100 ? 2.358 -8.645 -1.974 1.00 94.62 100 THR A CA 1
ATOM 781 C C . THR A 1 100 ? 2.062 -7.897 -0.677 1.00 94.62 100 THR A C 1
ATOM 783 O O . THR A 1 100 ? 1.129 -8.258 0.039 1.00 94.62 100 THR A O 1
ATOM 786 N N . THR A 1 101 ? 2.772 -6.798 -0.412 1.00 92.25 101 THR A N 1
ATOM 787 C CA . THR A 1 101 ? 2.526 -5.948 0.764 1.00 92.25 101 THR A CA 1
ATOM 788 C C . THR A 1 101 ? 1.115 -5.356 0.761 1.00 92.25 101 THR A C 1
ATOM 790 O O . THR A 1 101 ? 0.435 -5.370 1.788 1.00 92.25 101 THR A O 1
ATOM 793 N N . MET A 1 102 ? 0.629 -4.882 -0.392 1.00 92.56 102 MET A N 1
ATOM 794 C CA . MET A 1 102 ? -0.741 -4.369 -0.518 1.00 92.56 102 MET A CA 1
ATOM 795 C C . MET A 1 102 ? -1.793 -5.452 -0.246 1.00 92.56 102 MET A C 1
ATOM 797 O O . MET A 1 102 ? -2.772 -5.180 0.446 1.00 92.56 102 MET A O 1
ATOM 801 N N . ILE A 1 103 ? -1.598 -6.670 -0.758 1.00 94.44 103 ILE A N 1
ATOM 802 C CA . ILE A 1 103 ? -2.505 -7.804 -0.523 1.00 94.44 103 ILE A CA 1
ATOM 803 C C . ILE A 1 103 ? -2.518 -8.176 0.961 1.00 94.44 103 ILE A C 1
ATOM 805 O O . ILE A 1 103 ? -3.596 -8.274 1.545 1.00 94.44 103 ILE A O 1
ATOM 809 N N . ALA A 1 104 ? -1.347 -8.312 1.588 1.00 93.56 104 ALA A N 1
ATOM 810 C CA . ALA A 1 104 ? -1.239 -8.606 3.016 1.00 93.56 104 ALA A CA 1
ATOM 811 C C . ALA A 1 104 ? -1.954 -7.543 3.862 1.00 93.56 104 ALA A C 1
ATOM 813 O O . ALA A 1 104 ? -2.680 -7.864 4.800 1.00 93.56 104 ALA A O 1
ATOM 814 N N . ARG A 1 105 ? -1.832 -6.268 3.472 1.00 91.94 105 ARG A N 1
ATOM 815 C CA . ARG A 1 105 ? -2.544 -5.166 4.118 1.00 91.94 105 ARG A CA 1
ATOM 816 C C . ARG A 1 105 ? -4.063 -5.278 3.984 1.00 91.94 105 ARG A C 1
ATOM 818 O O . ARG A 1 105 ? -4.771 -5.097 4.968 1.00 91.94 105 ARG A O 1
ATOM 825 N N . VAL A 1 106 ? -4.571 -5.558 2.782 1.00 93.12 106 VAL A N 1
ATOM 826 C CA . VAL A 1 106 ? -6.007 -5.826 2.570 1.00 93.12 106 VAL A CA 1
ATOM 827 C C . VAL A 1 106 ? -6.469 -6.994 3.447 1.00 93.12 106 VAL A C 1
ATOM 829 O O . VAL A 1 106 ? -7.546 -6.913 4.027 1.00 93.12 106 VAL A O 1
ATOM 832 N N . GLY A 1 107 ? -5.661 -8.051 3.569 1.00 95.69 107 GLY A N 1
ATOM 833 C CA . GLY A 1 107 ? -5.934 -9.184 4.455 1.00 95.69 107 GLY A CA 1
ATOM 834 C C . GLY A 1 107 ? -6.061 -8.758 5.917 1.00 95.69 107 GLY A C 1
ATOM 835 O O . GLY A 1 107 ? -7.096 -8.986 6.526 1.00 95.69 107 GLY A O 1
ATOM 836 N N . ALA A 1 108 ? -5.072 -8.042 6.453 1.00 94.88 108 ALA A N 1
ATOM 837 C CA . ALA A 1 108 ? -5.107 -7.567 7.837 1.00 94.88 108 ALA A CA 1
ATOM 838 C C . ALA A 1 108 ? -6.306 -6.640 8.128 1.00 94.88 108 ALA A C 1
ATOM 840 O O . ALA A 1 108 ? -6.907 -6.707 9.197 1.00 94.88 108 ALA A O 1
ATOM 841 N N . GLU A 1 109 ? -6.695 -5.794 7.169 1.00 94.69 109 GLU A N 1
ATOM 842 C CA . GLU A 1 109 ? -7.917 -4.988 7.282 1.00 94.69 109 GLU A CA 1
ATOM 843 C C . GLU A 1 109 ? -9.181 -5.857 7.324 1.00 94.69 109 GLU A C 1
ATOM 845 O O . GLU A 1 109 ? -10.084 -5.575 8.107 1.00 94.69 109 GLU A O 1
ATOM 850 N N . ARG A 1 110 ? -9.252 -6.917 6.514 1.00 95.19 110 ARG A N 1
ATOM 851 C CA . ARG A 1 110 ? -10.392 -7.842 6.512 1.00 95.19 110 ARG A CA 1
ATOM 852 C C . ARG A 1 110 ? -10.514 -8.627 7.809 1.00 95.19 110 ARG A C 1
ATOM 854 O O . ARG A 1 110 ? -11.630 -8.804 8.268 1.00 95.19 110 ARG A O 1
ATOM 861 N N . GLU A 1 111 ? -9.403 -9.059 8.391 1.00 96.25 111 GLU A N 1
ATOM 862 C CA . GLU A 1 111 ? -9.422 -9.847 9.630 1.00 96.25 111 GLU A CA 1
ATOM 863 C C . GLU A 1 111 ? -9.746 -8.999 10.866 1.00 96.25 111 GLU A C 1
ATOM 865 O O . GLU A 1 111 ? -10.354 -9.490 11.811 1.00 96.25 111 GLU A O 1
ATOM 870 N N . LEU A 1 112 ? -9.368 -7.715 10.867 1.00 95.38 112 LEU A N 1
ATOM 871 C CA . LEU A 1 112 ? -9.556 -6.842 12.028 1.00 95.38 112 LEU A CA 1
ATOM 872 C C . LEU A 1 112 ? -10.687 -5.829 11.835 1.00 95.38 112 LEU A C 1
ATOM 874 O O . LEU A 1 112 ? -11.648 -5.788 12.596 1.00 95.38 112 LEU A O 1
ATOM 878 N N . VAL A 1 113 ? -10.569 -4.969 10.826 1.00 94.38 113 VAL A N 1
ATOM 879 C CA . VAL A 1 113 ? -11.425 -3.784 10.678 1.00 94.38 113 VAL A CA 1
ATOM 880 C C . VAL A 1 113 ? -12.845 -4.181 10.301 1.00 94.38 113 VAL A C 1
ATOM 882 O O . VAL A 1 113 ? -13.798 -3.610 10.824 1.00 94.38 113 VAL A O 1
ATOM 885 N N . TYR A 1 114 ? -13.007 -5.148 9.397 1.00 93.31 114 TYR A N 1
ATOM 886 C CA . TYR A 1 114 ? -14.327 -5.475 8.857 1.00 93.31 114 TYR A CA 1
ATOM 887 C C . TYR A 1 114 ? -15.233 -6.111 9.925 1.00 93.31 114 TYR A C 1
ATOM 889 O O . TYR A 1 114 ? -16.335 -5.595 10.113 1.00 93.31 114 TYR A O 1
ATOM 897 N N . PRO A 1 115 ? -14.792 -7.128 10.697 1.00 94.31 115 PRO A N 1
ATOM 898 C CA . PRO A 1 115 ? -15.574 -7.664 11.806 1.00 94.31 115 PRO A CA 1
ATOM 899 C C . PRO A 1 115 ? -15.943 -6.600 12.837 1.00 94.31 115 PRO A C 1
ATOM 901 O O . PRO A 1 115 ? -17.079 -6.571 13.306 1.00 94.31 115 PRO A O 1
ATOM 904 N N . LEU A 1 116 ? -15.021 -5.686 13.158 1.00 93.19 116 LEU A N 1
ATOM 905 C CA . LEU A 1 116 ? -15.315 -4.591 14.080 1.00 93.19 116 LEU A CA 1
ATOM 906 C C . LEU A 1 116 ? -16.410 -3.676 13.522 1.00 93.19 116 LEU A C 1
ATOM 908 O O . LEU A 1 116 ? -17.361 -3.387 14.235 1.00 93.19 116 LEU A O 1
ATOM 912 N N . LEU A 1 117 ? -16.346 -3.289 12.246 1.00 91.12 117 LEU A N 1
ATOM 913 C CA . LEU A 1 117 ? -17.380 -2.457 11.621 1.00 91.12 117 LEU A CA 1
ATOM 914 C C . LEU A 1 117 ? -18.751 -3.143 11.555 1.00 91.12 117 LEU A C 1
ATOM 916 O O . LEU A 1 117 ? -19.762 -2.472 11.727 1.00 91.12 117 LEU A O 1
ATOM 920 N N . THR A 1 118 ? -18.814 -4.466 11.369 1.00 88.88 118 THR A N 1
ATOM 921 C CA . THR A 1 118 ? -20.106 -5.186 11.339 1.00 88.88 118 THR A CA 1
ATOM 922 C C . THR A 1 118 ? -20.869 -5.148 12.663 1.00 88.88 118 THR A C 1
ATOM 924 O O . THR A 1 118 ? -22.075 -5.375 12.673 1.00 88.88 118 THR A O 1
ATOM 927 N N . ARG A 1 119 ? -20.202 -4.802 13.774 1.00 86.81 119 ARG A N 1
ATOM 928 C CA . ARG A 1 119 ? -20.859 -4.575 15.071 1.00 86.81 119 ARG A CA 1
ATOM 929 C C . ARG A 1 119 ? -21.690 -3.282 15.093 1.00 86.81 119 ARG A C 1
ATOM 931 O O . ARG A 1 119 ? -22.497 -3.115 16.001 1.00 86.81 119 ARG A O 1
ATOM 938 N N . TRP A 1 120 ? -21.517 -2.396 14.104 1.00 78.00 120 TRP A N 1
ATOM 939 C CA . TRP A 1 120 ? -22.229 -1.119 13.971 1.00 78.00 120 TRP A CA 1
ATOM 940 C C . TRP A 1 120 ? -22.667 -0.878 12.511 1.00 78.00 120 TRP A C 1
ATOM 942 O O . TRP A 1 120 ? -21.982 -0.175 11.766 1.00 78.00 120 TRP A O 1
ATOM 952 N N . PRO A 1 121 ? -23.810 -1.447 12.080 1.00 61.00 121 PRO A N 1
ATOM 953 C CA . PRO A 1 121 ? -24.283 -1.372 10.691 1.00 61.00 121 PRO A CA 1
ATOM 954 C C . PRO A 1 121 ? -24.518 0.058 10.172 1.00 61.00 121 PRO A C 1
ATOM 956 O O . PRO A 1 121 ? -24.360 0.317 8.976 1.00 61.00 121 PRO A O 1
ATOM 959 N N . AS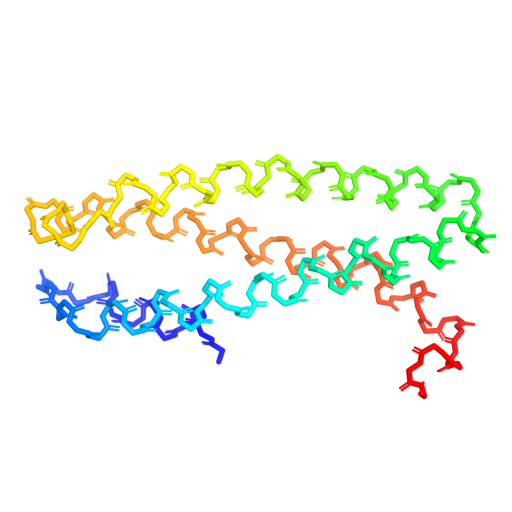P A 1 122 ? -24.819 0.998 11.072 1.00 58.59 122 ASP A N 1
ATOM 960 C CA . ASP A 1 122 ? -25.202 2.384 10.755 1.00 58.59 122 ASP A CA 1
ATOM 961 C C . ASP A 1 122 ? -24.070 3.236 10.143 1.00 58.59 122 ASP A C 1
ATOM 963 O O . ASP A 1 122 ? -24.288 4.369 9.732 1.00 58.59 122 ASP A O 1
ATOM 967 N N . VAL A 1 123 ? -22.846 2.706 10.051 1.00 55.19 123 VAL A N 1
ATOM 968 C CA . VAL A 1 123 ? -21.651 3.420 9.551 1.00 55.19 123 VAL A CA 1
ATOM 969 C C . VAL A 1 123 ? -21.536 3.382 8.022 1.00 55.19 123 VAL A C 1
ATOM 971 O O . VAL A 1 123 ? -20.676 4.042 7.436 1.00 55.19 123 VAL A O 1
ATOM 974 N N . THR A 1 124 ? -22.383 2.588 7.363 1.00 48.31 124 THR A N 1
ATOM 975 C CA . THR A 1 124 ? -22.370 2.418 5.900 1.00 48.31 124 THR A CA 1
ATOM 976 C C . THR A 1 124 ? -23.477 3.175 5.161 1.00 48.31 124 THR A C 1
ATOM 978 O O . THR A 1 124 ? -23.486 3.130 3.929 1.00 48.31 124 THR A O 1
ATOM 981 N N . ALA A 1 125 ? -24.356 3.880 5.886 1.00 39.38 125 ALA A N 1
ATOM 982 C CA . ALA A 1 125 ? -25.416 4.727 5.333 1.00 39.38 125 ALA A CA 1
ATOM 983 C C . ALA A 1 125 ? -24.917 6.134 4.957 1.00 39.38 125 ALA A C 1
ATOM 985 O O . ALA A 1 125 ? -24.058 6.688 5.684 1.00 39.38 125 ALA A O 1
#

Foldseek 3Di:
DLLVQLLVQLVDPAHPLVSNVVSLVVVVVVLVVVLCCCVVAQLVVLCVPDDPVLNVLSVVLNVVSVVLVVVVVVLVVCCDSVNCRVPVNVNSVVSVVNSVSVVVSVVSCVVRRVVSCVVPVPSVD